Protein AF-A0A3B8MQ28-F1 (afdb_monomer_lite)

Sequence (70 aa):
MSGLFNSERIRKALVELGSRLDAQGHRADLYIVGGAAMALAFDRTRVTRDIDAVFAPKTVVYDVARAMAE

Secondary structure (DSSP, 8-state):
-TT-B-HHHHHHHHHHHHHHHHHTT---EEEEEHHHHHHHHT-TT--BS--EEEEESHHHHHHHHHHT--

Foldseek 3Di:
DPQKDAQVNLVVLVVQLQVLQVVVVHDKDKDWDDQNCCRNPPNRPGIDRDTDIDMPPPVSSVVSVVVVVD

Structure (mmCIF, N/CA/C/O backbone):
data_AF-A0A3B8MQ28-F1
#
_entry.id   AF-A0A3B8MQ28-F1
#
loop_
_atom_site.group_PDB
_atom_site.id
_atom_site.type_symbol
_atom_site.label_atom_id
_atom_site.label_alt_id
_atom_site.label_comp_id
_atom_site.label_asym_id
_atom_site.label_entity_id
_atom_site.label_seq_id
_atom_site.pdbx_PDB_ins_code
_atom_site.Cartn_x
_atom_site.Cartn_y
_atom_site.Cartn_z
_atom_site.occupancy
_atom_site.B_iso_or_equiv
_atom_site.auth_seq_id
_atom_site.auth_comp_id
_atom_site.auth_asym_id
_atom_site.auth_atom_id
_atom_site.pdbx_PDB_model_num
ATOM 1 N N . MET A 1 1 ? 6.089 16.450 -13.275 1.00 47.22 1 MET A N 1
ATOM 2 C CA . MET A 1 1 ? 5.982 14.978 -13.134 1.00 47.22 1 MET A CA 1
ATOM 3 C C . MET A 1 1 ? 5.335 14.591 -11.797 1.00 47.22 1 MET A C 1
ATOM 5 O O . MET A 1 1 ? 5.826 13.706 -11.104 1.00 47.22 1 MET A O 1
ATOM 9 N N . SER A 1 2 ? 4.243 15.247 -11.391 1.00 58.62 2 SER A N 1
ATOM 10 C CA . SER A 1 2 ? 3.453 14.777 -10.247 1.00 58.62 2 SER A CA 1
ATOM 11 C C . SER A 1 2 ? 2.619 13.573 -10.706 1.00 58.62 2 SER A C 1
ATOM 13 O O . SER A 1 2 ? 2.054 13.605 -11.793 1.00 58.62 2 SER A O 1
ATOM 15 N N . GLY A 1 3 ? 2.617 12.485 -9.929 1.00 75.06 3 GLY A N 1
ATOM 16 C CA . GLY A 1 3 ? 1.796 11.289 -10.192 1.00 75.06 3 GLY A CA 1
ATOM 17 C C . GLY A 1 3 ? 2.543 9.961 -10.367 1.00 75.06 3 GLY A C 1
ATOM 18 O O . GLY A 1 3 ? 1.898 8.925 -10.396 1.00 75.06 3 GLY A O 1
ATOM 19 N N . LEU A 1 4 ? 3.880 9.948 -10.453 1.00 91.44 4 LEU A N 1
ATOM 20 C CA . LEU A 1 4 ? 4.642 8.694 -10.579 1.00 91.44 4 LEU A CA 1
ATOM 21 C C . LEU A 1 4 ? 5.096 8.135 -9.224 1.00 91.44 4 LEU A C 1
ATOM 23 O O . LEU A 1 4 ? 5.641 8.857 -8.384 1.00 91.44 4 LEU A O 1
ATOM 27 N N . PHE A 1 5 ? 4.929 6.831 -9.050 1.00 94.12 5 PHE A N 1
ATOM 28 C CA . PHE A 1 5 ? 5.315 6.059 -7.878 1.00 94.12 5 PHE A CA 1
ATOM 29 C C . PHE A 1 5 ? 6.631 5.317 -8.122 1.00 94.12 5 PHE A C 1
ATOM 31 O O . PHE A 1 5 ? 6.698 4.408 -8.946 1.00 94.12 5 PHE A O 1
ATOM 38 N N . ASN A 1 6 ? 7.675 5.697 -7.384 1.00 95.44 6 ASN A N 1
ATOM 39 C CA . ASN A 1 6 ? 8.901 4.911 -7.230 1.00 95.44 6 ASN A CA 1
ATOM 40 C C . ASN A 1 6 ? 8.791 4.000 -5.990 1.00 95.44 6 ASN A C 1
ATOM 42 O O . ASN A 1 6 ? 7.853 4.122 -5.201 1.00 95.44 6 ASN A O 1
ATOM 46 N N . SER A 1 7 ? 9.768 3.116 -5.784 1.00 95.38 7 SER A N 1
ATOM 47 C CA . SER A 1 7 ? 9.760 2.156 -4.665 1.00 95.38 7 SER A CA 1
ATOM 48 C C . SER A 1 7 ? 9.558 2.797 -3.281 1.00 95.38 7 SER A C 1
ATOM 50 O O . SER A 1 7 ? 8.832 2.253 -2.448 1.00 95.38 7 SER A O 1
ATOM 52 N N . GLU A 1 8 ? 10.148 3.967 -3.036 1.00 95.44 8 GLU A N 1
ATOM 53 C CA . GLU A 1 8 ? 10.012 4.700 -1.775 1.00 95.44 8 GLU A CA 1
ATOM 54 C C . GLU A 1 8 ? 8.587 5.235 -1.577 1.00 95.44 8 GLU A C 1
ATOM 56 O O . GLU A 1 8 ? 7.983 5.019 -0.526 1.00 95.44 8 GLU A O 1
ATOM 61 N N . ARG A 1 9 ? 8.016 5.885 -2.599 1.00 95.56 9 ARG A N 1
ATOM 62 C CA . ARG A 1 9 ? 6.643 6.407 -2.554 1.00 95.56 9 ARG A CA 1
ATOM 63 C C . ARG A 1 9 ? 5.616 5.292 -2.399 1.00 95.56 9 ARG A C 1
ATOM 65 O O . ARG A 1 9 ? 4.658 5.476 -1.658 1.00 95.56 9 ARG A O 1
ATOM 72 N N . ILE A 1 10 ? 5.835 4.141 -3.041 1.00 96.44 10 ILE A N 1
ATOM 73 C CA . ILE A 1 10 ? 4.977 2.959 -2.872 1.00 96.44 10 ILE A CA 1
ATOM 74 C C . ILE A 1 10 ? 5.003 2.502 -1.411 1.00 96.44 10 ILE A C 1
ATOM 76 O O . ILE A 1 10 ? 3.948 2.334 -0.809 1.00 96.44 10 ILE A O 1
ATOM 80 N N . ARG A 1 11 ? 6.189 2.356 -0.801 1.00 97.00 11 ARG A N 1
ATOM 81 C CA . ARG A 1 11 ? 6.296 1.961 0.616 1.00 97.00 11 ARG A CA 1
ATOM 82 C C . ARG A 1 11 ? 5.621 2.964 1.542 1.00 97.00 11 ARG A C 1
ATOM 84 O O . ARG A 1 11 ? 4.903 2.542 2.438 1.00 97.00 11 ARG A O 1
ATOM 91 N N . LYS A 1 12 ? 5.816 4.265 1.314 1.00 96.94 12 LYS A N 1
ATOM 92 C CA . LYS A 1 12 ? 5.158 5.320 2.099 1.00 96.94 12 LYS A CA 1
ATOM 93 C C . LYS A 1 12 ? 3.634 5.221 2.020 1.00 96.94 12 LYS A C 1
ATOM 95 O O . LYS A 1 12 ? 2.992 5.213 3.062 1.00 96.94 12 LYS A O 1
ATOM 100 N N . ALA A 1 13 ? 3.078 5.057 0.819 1.00 96.69 13 ALA A N 1
ATOM 101 C CA . ALA A 1 13 ? 1.637 4.891 0.632 1.00 96.69 13 ALA A CA 1
ATOM 102 C C . ALA A 1 13 ? 1.098 3.624 1.323 1.00 96.69 13 ALA A C 1
ATOM 104 O O . ALA A 1 13 ? 0.058 3.670 1.970 1.00 96.69 13 ALA A O 1
ATOM 105 N N . LEU A 1 14 ? 1.819 2.499 1.237 1.00 97.62 14 LEU A N 1
ATOM 106 C CA . LEU A 1 14 ? 1.417 1.251 1.897 1.00 97.62 14 LEU A CA 1
ATOM 107 C C . LEU A 1 14 ? 1.502 1.339 3.429 1.00 97.62 14 LEU A C 1
ATOM 109 O O . LEU A 1 14 ? 0.635 0.799 4.111 1.00 97.62 14 LEU A O 1
ATOM 113 N N . VAL A 1 15 ? 2.513 2.026 3.974 1.00 98.19 15 VAL A N 1
ATOM 114 C CA . VAL A 1 15 ? 2.610 2.287 5.421 1.00 98.19 15 VAL A CA 1
ATOM 115 C C . VAL A 1 15 ? 1.457 3.169 5.877 1.00 98.19 15 VAL A C 1
ATOM 117 O O . VAL A 1 15 ? 0.816 2.845 6.868 1.00 98.19 15 VAL A O 1
ATOM 120 N N . GLU A 1 16 ? 1.152 4.238 5.143 1.00 97.94 16 GLU A N 1
ATOM 121 C CA . GLU A 1 16 ? 0.031 5.118 5.467 1.00 97.94 16 GLU A CA 1
ATOM 122 C C . GLU A 1 16 ? -1.312 4.374 5.450 1.00 97.94 16 GLU A C 1
ATOM 124 O O . GLU A 1 16 ? -2.074 4.474 6.412 1.00 97.94 16 GLU A O 1
ATOM 129 N N . LEU A 1 17 ? -1.574 3.578 4.407 1.00 98.19 17 LEU A N 1
ATOM 130 C CA . LEU A 1 17 ? -2.757 2.718 4.329 1.00 98.19 17 LEU A CA 1
ATOM 131 C C . LEU A 1 17 ? -2.837 1.786 5.547 1.00 98.19 17 LEU A C 1
ATOM 133 O O . LEU A 1 17 ? -3.878 1.708 6.195 1.00 98.19 17 LEU A O 1
ATOM 137 N N . GLY A 1 18 ? -1.729 1.118 5.885 1.00 98.12 18 GLY A N 1
ATOM 138 C CA . GLY A 1 18 ? -1.642 0.231 7.044 1.00 98.12 18 GLY A CA 1
ATOM 139 C C . GLY A 1 18 ? -1.918 0.946 8.368 1.00 98.12 18 GLY A C 1
ATOM 140 O O . GLY A 1 18 ? -2.704 0.452 9.168 1.00 98.12 18 GLY A O 1
ATOM 141 N N . SER A 1 19 ? -1.338 2.129 8.584 1.00 98.38 19 SER A N 1
ATOM 142 C CA . SER A 1 19 ? -1.566 2.927 9.795 1.00 98.38 19 SER A CA 1
ATOM 143 C C . SER A 1 19 ? -3.015 3.396 9.924 1.00 98.38 19 SER A C 1
ATOM 145 O O . SER A 1 19 ? -3.569 3.368 11.020 1.00 98.38 19 SER A O 1
ATOM 147 N N . ARG A 1 20 ? -3.654 3.803 8.819 1.00 98.25 20 ARG A N 1
ATOM 148 C CA . ARG A 1 20 ? -5.068 4.209 8.826 1.00 98.25 20 ARG A CA 1
ATOM 149 C C . ARG A 1 20 ? -6.003 3.023 9.088 1.00 98.25 20 ARG A C 1
ATOM 151 O O . ARG A 1 20 ? -6.973 3.183 9.822 1.00 98.25 20 ARG A O 1
ATOM 158 N N . LEU A 1 21 ? -5.703 1.846 8.531 1.00 98.38 21 LEU A N 1
ATOM 159 C CA . LEU A 1 21 ? -6.435 0.608 8.822 1.00 98.38 21 LEU A CA 1
ATOM 160 C C . LEU A 1 21 ? -6.298 0.211 10.297 1.00 98.38 21 LEU A C 1
ATOM 162 O O . LEU A 1 21 ? -7.304 -0.057 10.954 1.00 98.38 21 LEU A O 1
ATOM 166 N N . ASP A 1 22 ? -5.074 0.231 10.828 1.00 98.25 22 ASP A N 1
ATOM 167 C CA . ASP A 1 22 ? -4.782 -0.136 12.218 1.00 98.25 22 ASP A CA 1
ATOM 168 C C . ASP A 1 22 ? -5.484 0.798 13.215 1.00 98.25 22 ASP A C 1
ATOM 170 O O . ASP A 1 22 ? -6.117 0.333 14.161 1.00 98.25 22 ASP A O 1
ATOM 174 N N . ALA A 1 23 ? -5.502 2.107 12.936 1.00 98.06 23 ALA A N 1
ATOM 175 C CA . ALA A 1 23 ? -6.239 3.093 13.731 1.00 98.06 23 ALA A CA 1
ATOM 176 C C . ALA A 1 23 ? -7.761 2.840 13.778 1.00 98.06 23 ALA A C 1
ATOM 178 O O . ALA A 1 23 ? -8.432 3.296 14.701 1.00 98.06 23 ALA A O 1
ATOM 179 N N . GLN A 1 24 ? -8.305 2.109 12.801 1.00 96.62 24 GLN A N 1
ATOM 180 C CA . GLN A 1 24 ? -9.712 1.697 12.738 1.00 96.62 24 GLN A CA 1
ATOM 181 C C . GLN A 1 24 ? -9.937 0.263 13.253 1.00 96.62 24 GLN A C 1
ATOM 183 O O . GLN A 1 24 ? -11.046 -0.257 13.168 1.00 96.62 24 GLN A O 1
ATOM 188 N N . GLY A 1 25 ? -8.902 -0.397 13.784 1.00 98.00 25 GLY A N 1
ATOM 189 C CA . GLY A 1 25 ? -8.978 -1.782 14.255 1.00 98.00 25 GLY A CA 1
ATOM 190 C C . GLY A 1 25 ? -9.079 -2.811 13.126 1.00 98.00 25 GLY A C 1
ATOM 191 O O . GLY A 1 25 ? -9.528 -3.938 13.348 1.00 98.00 25 GLY A O 1
ATOM 192 N N . HIS A 1 26 ? -8.680 -2.442 11.910 1.00 98.12 26 HIS A N 1
ATOM 193 C CA . HIS A 1 26 ? -8.717 -3.308 10.742 1.00 98.12 26 HIS A CA 1
ATOM 194 C C . HIS A 1 26 ? -7.321 -3.787 10.343 1.00 98.12 26 HIS A C 1
ATOM 196 O O . HIS A 1 26 ? -6.327 -3.073 10.435 1.00 98.12 26 HIS A O 1
ATOM 202 N N . ARG A 1 27 ? -7.261 -5.016 9.825 1.00 96.81 27 ARG A N 1
ATOM 203 C CA . ARG A 1 27 ? -6.102 -5.553 9.107 1.00 96.81 27 ARG A CA 1
ATOM 204 C C . ARG A 1 27 ? -6.510 -5.924 7.694 1.00 96.81 27 ARG A C 1
ATOM 206 O O . ARG A 1 27 ? -7.658 -6.303 7.464 1.00 96.81 27 ARG A O 1
ATOM 213 N N . ALA A 1 28 ? -5.559 -5.827 6.774 1.00 97.44 28 ALA A N 1
ATOM 214 C CA . ALA A 1 28 ? -5.752 -6.227 5.395 1.00 97.44 28 ALA A CA 1
ATOM 215 C C . ALA A 1 28 ? -4.557 -7.031 4.886 1.00 97.44 28 ALA A C 1
ATOM 217 O O . ALA A 1 28 ? -3.406 -6.693 5.166 1.00 97.44 28 ALA A O 1
ATOM 218 N N . ASP A 1 29 ? -4.857 -8.055 4.098 1.00 98.00 29 ASP A N 1
ATOM 219 C CA . ASP A 1 29 ? -3.876 -8.820 3.342 1.00 98.00 29 ASP A CA 1
ATOM 220 C C . ASP A 1 29 ? -3.824 -8.267 1.921 1.00 98.00 29 ASP A C 1
ATOM 222 O O . ASP A 1 29 ? -4.859 -8.128 1.263 1.00 98.00 29 ASP A O 1
ATOM 226 N N . LEU A 1 30 ? -2.622 -7.922 1.454 1.00 97.81 30 LEU A N 1
ATOM 227 C CA . LEU A 1 30 ? -2.387 -7.326 0.141 1.00 97.81 30 LEU A CA 1
ATOM 228 C C . LEU A 1 30 ? -1.399 -8.183 -0.655 1.00 97.81 30 LEU A C 1
ATOM 230 O O . LEU A 1 30 ? -0.280 -8.443 -0.216 1.00 97.81 30 LEU A O 1
ATOM 234 N N . TYR A 1 31 ? -1.784 -8.537 -1.875 1.00 98.00 31 TYR A N 1
ATOM 235 C CA . TYR A 1 31 ? -0.916 -9.105 -2.897 1.00 98.00 31 TYR A CA 1
ATOM 236 C C . TYR A 1 31 ? -0.685 -8.058 -3.989 1.00 98.00 31 TYR A C 1
ATOM 238 O O . TYR A 1 31 ? -1.533 -7.853 -4.861 1.00 98.00 31 TYR A O 1
ATOM 246 N N . ILE A 1 32 ? 0.448 -7.356 -3.902 1.00 97.50 32 ILE A N 1
ATOM 247 C CA . ILE A 1 32 ? 0.829 -6.307 -4.859 1.00 97.50 32 ILE A CA 1
ATOM 248 C C . ILE A 1 32 ? 1.222 -6.950 -6.188 1.00 9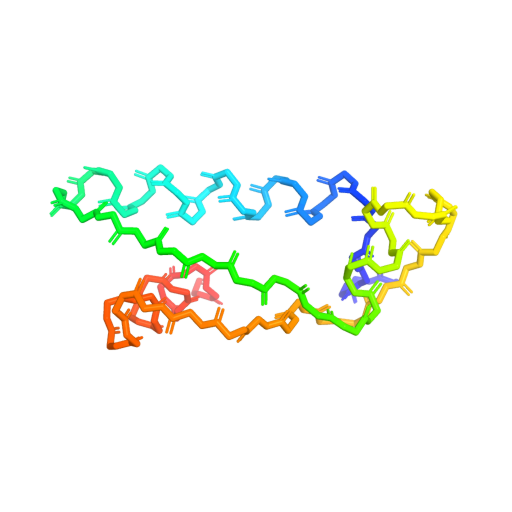7.50 32 ILE A C 1
ATOM 250 O O . ILE A 1 32 ? 2.002 -7.903 -6.215 1.00 97.50 32 ILE A O 1
ATOM 254 N N . VAL A 1 33 ? 0.724 -6.397 -7.292 1.00 96.88 33 VAL A N 1
ATOM 255 C CA . VAL A 1 33 ? 0.965 -6.914 -8.644 1.00 96.88 33 VAL A CA 1
ATOM 256 C C . VAL A 1 33 ? 1.506 -5.828 -9.579 1.00 96.88 33 VAL A C 1
ATOM 258 O O . VAL A 1 33 ? 1.672 -4.665 -9.206 1.00 96.88 33 VAL A O 1
ATOM 261 N N . GLY A 1 34 ? 1.835 -6.227 -10.808 1.00 95.62 34 GLY A N 1
ATOM 262 C CA . GLY A 1 34 ? 2.147 -5.305 -11.898 1.00 95.62 34 GLY A CA 1
ATOM 263 C C . GLY A 1 34 ? 3.379 -4.428 -11.659 1.00 95.62 34 GLY A C 1
ATOM 264 O O . GLY A 1 34 ? 4.388 -4.856 -11.091 1.00 95.62 34 GLY A O 1
ATOM 265 N N . GLY A 1 35 ? 3.306 -3.182 -12.134 1.00 95.19 35 GLY A N 1
ATOM 266 C CA . GLY A 1 35 ? 4.426 -2.2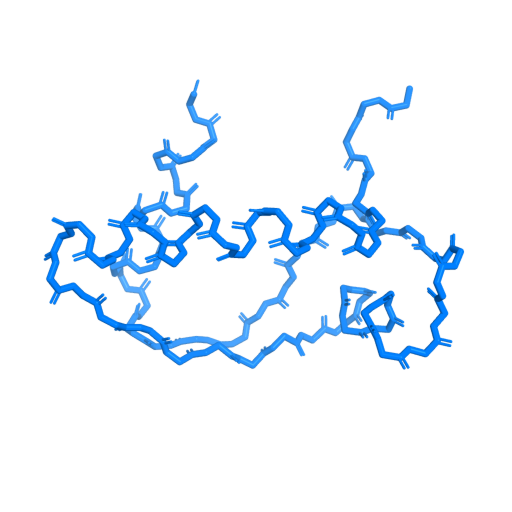39 -12.106 1.00 95.19 35 GLY A CA 1
ATOM 267 C C . GLY A 1 35 ? 4.923 -1.927 -10.695 1.00 95.19 35 GLY A C 1
ATOM 268 O O . GLY A 1 35 ? 6.134 -1.815 -10.490 1.00 95.19 35 GLY A O 1
ATOM 269 N N . ALA A 1 36 ? 4.013 -1.858 -9.719 1.00 96.12 36 ALA A N 1
ATOM 270 C CA . ALA A 1 36 ? 4.354 -1.615 -8.321 1.00 96.12 36 ALA A CA 1
ATOM 271 C C . ALA A 1 36 ? 5.150 -2.779 -7.711 1.00 96.12 36 ALA A C 1
ATOM 273 O O . ALA A 1 36 ? 6.163 -2.544 -7.050 1.00 96.12 36 ALA A O 1
ATOM 274 N N . ALA A 1 37 ? 4.763 -4.027 -7.995 1.00 96.44 37 ALA A N 1
ATOM 275 C CA . ALA A 1 37 ? 5.522 -5.201 -7.564 1.00 96.44 37 ALA A CA 1
ATOM 276 C C . ALA A 1 37 ? 6.936 -5.208 -8.169 1.00 96.44 37 ALA A C 1
ATOM 278 O O . ALA A 1 37 ? 7.921 -5.404 -7.454 1.00 96.44 37 ALA A O 1
ATOM 279 N N . MET A 1 38 ? 7.055 -4.900 -9.467 1.00 96.00 38 MET A N 1
ATOM 280 C CA . MET A 1 38 ? 8.353 -4.828 -10.147 1.00 96.00 38 MET A CA 1
ATOM 281 C C . MET A 1 38 ? 9.258 -3.731 -9.572 1.00 96.00 38 MET A C 1
ATOM 283 O O . MET A 1 38 ? 10.452 -3.964 -9.380 1.00 96.00 38 MET A O 1
ATOM 287 N N . ALA A 1 39 ? 8.694 -2.561 -9.257 1.00 95.06 39 ALA A N 1
ATOM 288 C CA . ALA A 1 39 ? 9.429 -1.452 -8.64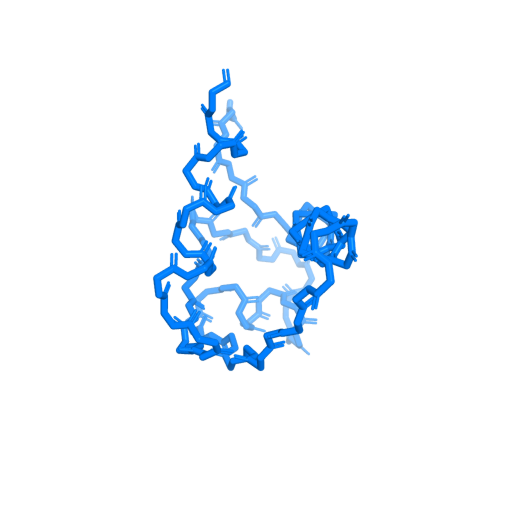9 1.00 95.06 39 ALA A CA 1
ATOM 289 C C . ALA A 1 39 ? 9.897 -1.767 -7.215 1.00 95.06 39 ALA A C 1
ATOM 291 O O . ALA A 1 39 ? 10.959 -1.315 -6.788 1.00 95.06 39 ALA A O 1
ATOM 292 N N . LEU A 1 40 ? 9.119 -2.546 -6.457 1.00 94.81 40 LEU A N 1
ATOM 293 C CA . LEU A 1 40 ? 9.469 -2.938 -5.090 1.00 94.81 40 LEU A CA 1
ATOM 294 C C . LEU A 1 40 ? 10.527 -4.045 -5.025 1.00 94.81 40 LEU A C 1
ATOM 296 O O . LEU A 1 40 ? 11.359 -4.011 -4.113 1.00 94.81 40 LEU A O 1
ATOM 300 N N . ALA A 1 41 ? 10.470 -5.019 -5.939 1.00 93.50 41 ALA A N 1
ATOM 301 C CA . ALA A 1 41 ? 11.220 -6.270 -5.826 1.00 93.50 41 ALA A CA 1
ATOM 302 C C . ALA A 1 41 ? 12.421 -6.396 -6.777 1.00 93.50 41 ALA A C 1
ATOM 304 O O . ALA A 1 41 ? 13.383 -7.071 -6.420 1.00 93.50 41 ALA A O 1
ATOM 305 N N . PHE A 1 42 ? 12.394 -5.763 -7.956 1.00 89.00 42 PHE A N 1
ATOM 306 C CA . PHE A 1 42 ? 13.362 -6.071 -9.021 1.00 89.00 42 PHE A CA 1
ATOM 307 C C . PHE A 1 42 ? 14.095 -4.853 -9.584 1.00 89.00 42 PHE A C 1
ATOM 309 O O . PHE A 1 42 ? 15.298 -4.926 -9.810 1.00 89.00 42 PHE A O 1
ATOM 316 N N . ASP A 1 43 ? 13.408 -3.731 -9.797 1.00 86.38 43 ASP A N 1
ATOM 317 C CA . ASP A 1 43 ? 13.998 -2.549 -10.431 1.00 86.38 43 ASP A CA 1
ATOM 318 C C . ASP A 1 43 ? 13.726 -1.292 -9.606 1.00 86.38 43 ASP A C 1
ATOM 320 O O . ASP A 1 43 ? 12.655 -0.692 -9.669 1.00 86.38 43 ASP A O 1
ATOM 324 N N . ARG A 1 44 ? 14.737 -0.867 -8.846 1.00 78.06 44 ARG A N 1
ATOM 325 C CA . ARG A 1 44 ? 14.647 0.308 -7.969 1.00 78.06 44 ARG A CA 1
ATOM 326 C C . ARG A 1 44 ? 14.519 1.631 -8.724 1.00 78.06 44 ARG A C 1
ATOM 328 O O . ARG A 1 44 ? 14.120 2.618 -8.107 1.00 78.06 44 ARG A O 1
ATOM 335 N N . THR A 1 45 ? 14.870 1.662 -10.010 1.00 88.06 45 THR A N 1
ATOM 336 C CA . THR A 1 45 ? 14.762 2.859 -10.859 1.00 88.06 45 THR A CA 1
ATOM 337 C C . THR A 1 45 ? 13.411 2.953 -11.563 1.00 88.06 45 THR A C 1
ATOM 339 O O . THR A 1 45 ? 13.021 4.036 -12.003 1.00 88.06 45 THR A O 1
ATOM 342 N N . ARG A 1 46 ? 12.659 1.845 -11.618 1.00 90.38 46 ARG A N 1
ATOM 343 C CA . ARG A 1 46 ? 11.310 1.809 -12.176 1.00 90.38 46 ARG A CA 1
ATOM 344 C C . ARG A 1 46 ? 10.372 2.735 -11.416 1.00 90.38 46 ARG A C 1
ATOM 346 O O . ARG A 1 46 ? 10.330 2.773 -10.185 1.00 90.38 46 ARG A O 1
ATOM 353 N N . VAL A 1 47 ? 9.537 3.404 -12.198 1.00 94.75 47 VAL A N 1
ATOM 354 C CA . VAL A 1 47 ? 8.377 4.149 -11.729 1.00 94.75 47 VAL A CA 1
ATOM 355 C C . VAL A 1 47 ? 7.113 3.606 -12.386 1.00 94.75 47 VAL A C 1
ATOM 357 O O . VAL A 1 47 ? 7.153 3.117 -13.515 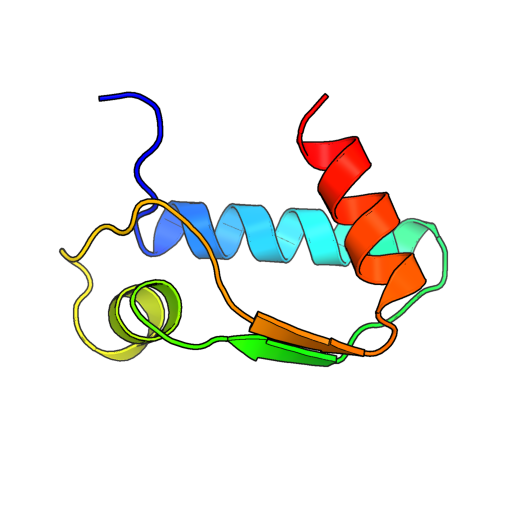1.00 94.75 47 VAL A O 1
ATOM 360 N N . THR A 1 48 ? 5.994 3.676 -11.676 1.00 95.31 48 THR A N 1
ATOM 361 C CA . THR A 1 48 ? 4.663 3.278 -12.156 1.00 95.31 48 THR A CA 1
ATOM 362 C C . THR A 1 48 ? 3.660 4.408 -11.925 1.00 95.31 48 THR A C 1
ATOM 364 O O . THR A 1 48 ? 3.940 5.339 -11.170 1.00 95.31 48 THR A O 1
ATOM 367 N N . ARG A 1 49 ? 2.514 4.378 -12.607 1.00 94.94 49 ARG A N 1
ATOM 368 C CA . ARG A 1 49 ? 1.470 5.412 -12.465 1.00 94.94 49 ARG A CA 1
ATOM 369 C C . ARG A 1 49 ? 0.532 5.144 -11.290 1.00 94.94 49 ARG A C 1
ATOM 371 O O . ARG A 1 49 ? -0.072 6.072 -10.769 1.00 94.94 49 ARG A O 1
ATOM 378 N N . ASP A 1 50 ? 0.442 3.890 -10.884 1.00 94.38 50 ASP A N 1
ATOM 379 C CA . ASP A 1 50 ? -0.554 3.344 -9.973 1.00 94.38 50 ASP A CA 1
ATOM 380 C C . ASP A 1 50 ? 0.046 2.219 -9.115 1.00 94.38 50 ASP A C 1
ATOM 382 O O . ASP A 1 50 ? 1.161 1.739 -9.346 1.00 94.38 50 ASP A O 1
ATOM 386 N N . ILE A 1 51 ? -0.699 1.832 -8.080 1.00 95.88 51 ILE A N 1
ATOM 387 C CA . ILE A 1 51 ? -0.399 0.686 -7.224 1.00 95.88 51 ILE A CA 1
ATOM 388 C C . ILE A 1 51 ? -1.578 -0.276 -7.335 1.00 95.88 51 ILE A C 1
ATOM 390 O O . ILE A 1 51 ? -2.638 -0.024 -6.767 1.00 95.88 51 ILE A O 1
ATOM 394 N N . ASP A 1 52 ? -1.374 -1.382 -8.046 1.00 96.25 52 ASP A N 1
ATOM 395 C CA . ASP A 1 52 ? -2.370 -2.442 -8.186 1.00 96.25 52 ASP A CA 1
ATOM 396 C C . ASP A 1 52 ? -2.137 -3.558 -7.169 1.00 96.25 52 ASP A C 1
ATOM 398 O O . ASP A 1 52 ? -1.005 -4.006 -6.942 1.00 96.25 52 ASP A O 1
ATOM 402 N N . ALA A 1 53 ? -3.224 -4.052 -6.581 1.00 97.69 53 ALA A N 1
ATOM 403 C CA . ALA A 1 53 ? -3.176 -5.154 -5.636 1.00 97.69 53 ALA A CA 1
ATOM 404 C C . ALA A 1 53 ? -4.475 -5.964 -5.634 1.00 97.69 53 ALA A C 1
ATOM 406 O O . ALA A 1 53 ? -5.566 -5.426 -5.822 1.00 97.69 53 ALA A O 1
ATOM 407 N N . VAL A 1 54 ? -4.353 -7.259 -5.348 1.00 98.38 54 VAL A N 1
ATOM 408 C CA . VAL A 1 54 ? -5.470 -8.079 -4.863 1.00 98.38 54 VAL A CA 1
ATOM 409 C C . VAL A 1 54 ? -5.440 -8.026 -3.344 1.00 98.38 54 VAL A C 1
ATOM 411 O O . VAL A 1 54 ? -4.388 -8.240 -2.751 1.00 98.38 54 VAL A O 1
ATOM 414 N N . PHE A 1 55 ? -6.567 -7.736 -2.702 1.00 97.94 55 PHE A N 1
ATOM 415 C CA . PHE A 1 55 ? -6.595 -7.562 -1.254 1.00 97.94 55 PHE A CA 1
ATOM 416 C C . PHE A 1 55 ? -7.921 -7.951 -0.617 1.00 97.94 55 PHE A C 1
ATOM 418 O O . PHE A 1 55 ? -8.972 -7.981 -1.267 1.00 97.94 55 PHE A O 1
ATOM 425 N N . ALA A 1 56 ? -7.855 -8.216 0.684 1.00 97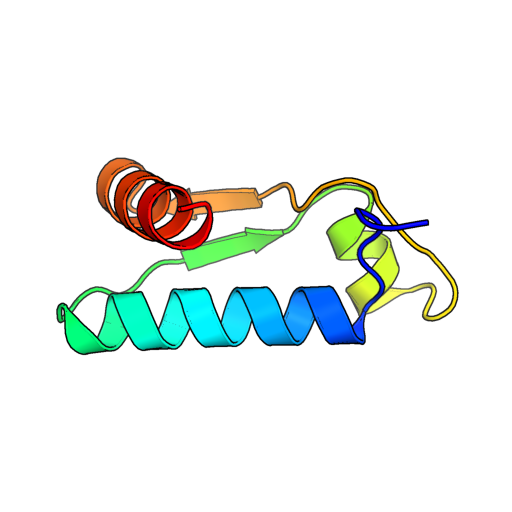.75 56 ALA A N 1
ATOM 426 C CA . ALA A 1 56 ? -9.003 -8.459 1.541 1.00 97.75 56 ALA A CA 1
ATOM 427 C C . ALA A 1 56 ? -8.785 -7.803 2.918 1.00 97.75 56 ALA A C 1
ATOM 429 O O . ALA A 1 56 ? -7.661 -7.846 3.413 1.00 97.75 56 ALA A O 1
ATOM 430 N N . PRO A 1 57 ? -9.831 -7.234 3.552 1.00 97.88 57 PRO A N 1
ATOM 431 C CA . PRO A 1 57 ? -11.208 -7.093 3.062 1.00 97.88 57 PRO A CA 1
ATOM 432 C C . PRO A 1 57 ? -11.358 -5.965 2.026 1.00 97.88 57 PRO A C 1
ATOM 434 O O . PRO A 1 57 ? -10.850 -4.865 2.223 1.00 97.88 57 PRO A O 1
ATOM 437 N N . LYS A 1 58 ? -12.100 -6.208 0.933 1.00 97.19 58 LYS A N 1
ATOM 438 C CA . LYS A 1 58 ? -12.204 -5.248 -0.184 1.00 97.19 58 LYS A CA 1
ATOM 439 C C . LYS A 1 58 ? -12.788 -3.896 0.226 1.00 97.19 58 LYS A C 1
ATOM 441 O O . LYS A 1 58 ? -12.162 -2.877 -0.034 1.00 97.19 58 LYS A O 1
ATOM 446 N N . THR A 1 59 ? -13.967 -3.887 0.851 1.00 97.94 59 THR A N 1
ATOM 447 C CA . THR A 1 59 ? -14.689 -2.646 1.188 1.00 97.94 59 THR A CA 1
ATOM 448 C C . THR A 1 59 ? -13.851 -1.732 2.075 1.00 97.94 59 THR A C 1
ATOM 450 O O . THR A 1 59 ? -13.619 -0.586 1.716 1.00 97.94 59 THR A O 1
ATOM 453 N N . VAL A 1 60 ? -13.300 -2.280 3.162 1.00 97.88 60 VAL A N 1
ATOM 454 C CA . VAL A 1 60 ? -12.491 -1.522 4.126 1.00 97.88 60 VAL A CA 1
ATOM 455 C C . VAL A 1 60 ? -11.258 -0.906 3.459 1.00 97.88 60 VAL A C 1
ATOM 457 O O . VAL A 1 60 ? -10.990 0.279 3.630 1.00 97.88 60 VAL A O 1
ATOM 460 N N . VAL A 1 61 ? -10.523 -1.684 2.656 1.00 98.06 61 VAL A N 1
ATOM 461 C CA . VAL A 1 61 ? -9.336 -1.171 1.956 1.00 98.06 61 VAL A CA 1
ATOM 462 C C . VAL A 1 61 ? -9.715 -0.094 0.939 1.00 98.06 61 VAL A C 1
ATOM 464 O O . VAL A 1 61 ? -9.031 0.923 0.863 1.00 98.06 61 VAL A O 1
ATOM 467 N N . TYR A 1 62 ? -10.807 -0.273 0.188 1.00 97.62 62 TYR A N 1
ATOM 468 C CA . TYR A 1 62 ? -11.274 0.746 -0.755 1.00 97.62 62 TYR A CA 1
ATOM 469 C C . TYR A 1 62 ? -11.690 2.043 -0.064 1.00 97.62 62 TYR A C 1
ATOM 471 O O . TYR A 1 62 ? -11.372 3.116 -0.574 1.00 97.62 62 TYR A O 1
ATOM 479 N N . ASP A 1 63 ? -12.377 1.968 1.074 1.00 97.75 63 ASP A N 1
ATOM 480 C CA . ASP A 1 63 ? -12.839 3.159 1.785 1.00 97.75 63 ASP A CA 1
ATOM 481 C C . ASP A 1 63 ? -11.665 3.954 2.365 1.00 97.75 63 ASP A C 1
ATOM 483 O O . ASP A 1 63 ? -11.595 5.170 2.178 1.00 97.75 63 ASP A O 1
ATOM 487 N N . VAL A 1 64 ? -10.680 3.275 2.965 1.00 97.88 64 VAL A N 1
ATOM 488 C CA . VAL A 1 64 ? -9.460 3.939 3.449 1.00 97.88 64 VAL A CA 1
ATOM 489 C C . VAL A 1 64 ? -8.640 4.515 2.292 1.00 97.88 64 VAL A C 1
ATOM 491 O O . VAL A 1 64 ? -8.190 5.656 2.381 1.00 97.88 64 VAL A O 1
ATOM 494 N N . ALA A 1 65 ? -8.475 3.774 1.191 1.00 96.31 65 ALA A N 1
ATOM 495 C CA . ALA A 1 65 ? -7.748 4.258 0.018 1.00 96.31 65 ALA A CA 1
ATOM 496 C C . ALA A 1 65 ? -8.433 5.473 -0.632 1.00 96.31 65 ALA A C 1
ATOM 498 O O . ALA A 1 65 ? -7.748 6.393 -1.074 1.00 96.31 65 ALA A O 1
ATOM 499 N N . ARG A 1 66 ? -9.773 5.517 -0.653 1.00 96.31 66 ARG A N 1
ATOM 500 C CA . ARG A 1 66 ? -10.533 6.684 -1.125 1.00 96.31 66 ARG A CA 1
ATOM 501 C C . ARG A 1 66 ? -10.279 7.901 -0.234 1.00 96.31 66 ARG A C 1
ATOM 503 O O . ARG A 1 66 ? -9.954 8.957 -0.758 1.00 96.31 66 ARG A O 1
ATOM 510 N N . ALA A 1 67 ? -10.323 7.730 1.087 1.00 96.25 67 ALA A N 1
ATOM 511 C CA . ALA A 1 67 ? -10.036 8.797 2.050 1.00 96.25 67 ALA A CA 1
ATOM 512 C C . AL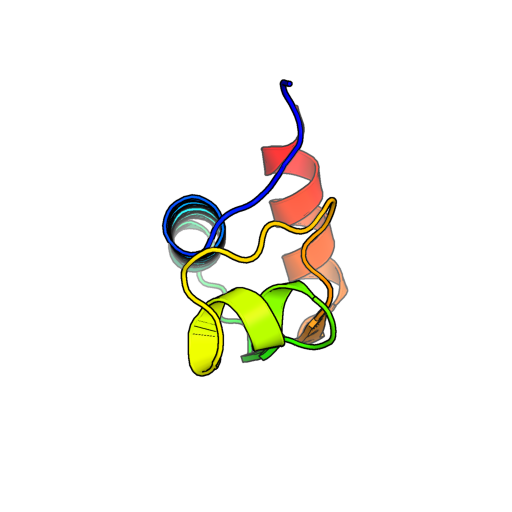A A 1 67 ? -8.563 9.267 2.049 1.00 96.25 67 ALA A C 1
ATOM 514 O O . ALA A 1 67 ? -8.232 10.286 2.649 1.00 96.25 67 ALA A O 1
ATOM 515 N N . MET A 1 68 ? -7.640 8.517 1.440 1.00 94.12 68 MET A N 1
ATOM 516 C CA . MET A 1 68 ? -6.256 8.963 1.211 1.00 94.12 68 MET A CA 1
ATOM 517 C C . MET A 1 68 ? -6.115 9.871 -0.017 1.00 94.12 68 MET A C 1
ATOM 519 O O . MET A 1 68 ? -5.092 10.537 -0.147 1.00 94.12 68 MET A O 1
ATOM 523 N N . ALA A 1 69 ? -7.085 9.850 -0.934 1.00 88.31 69 ALA A N 1
ATOM 524 C CA . ALA A 1 69 ? -7.042 10.603 -2.187 1.00 88.31 69 ALA A CA 1
ATOM 525 C C . ALA A 1 69 ? -7.693 11.998 -2.098 1.00 88.31 69 ALA A C 1
ATOM 527 O O . ALA A 1 69 ? -7.572 12.767 -3.054 1.00 88.31 69 ALA A O 1
ATOM 528 N N . GLU A 1 70 ? -8.382 12.290 -0.991 1.00 78.69 70 GLU A N 1
ATOM 529 C CA . GLU A 1 70 ? -8.945 13.603 -0.628 1.00 78.69 70 GLU A CA 1
ATOM 530 C C . GLU A 1 70 ? -7.873 14.531 -0.039 1.00 78.69 70 GLU A C 1
ATOM 532 O O . GLU A 1 70 ? -7.870 15.725 -0.420 1.00 78.69 70 GLU A O 1
#

pLDDT: mean 94.03, std 8.47, range [47.22, 98.38]

Radius of gyration: 12.18 Å; chains: 1; bounding box: 30×24×27 Å